Protein AF-A0A7L4CRU5-F1 (afdb_monomer)

Sequence (122 aa):
MGALQPGLPNPAIIPENWHLLIIDLKDCFFTIALHEDDKPRFAFTLLAINRESPDQRFEWTVLPQAPLSPHCRAREAHTIFHQNAKGLQKAYGIALEEAKAIVKACPVCSYHNQGIGLGLGV

Foldseek 3Di:
DDDDDPPDDDPVVDDPPDDDDDDDCQCVQLVAFDDPVCFVVQKDWAQDDVPPDDIDIDTDRTGDDDDDQLLRVLLVCCVVFVAQLVCSCVVSVDDSVSSVVSQCPDPVNVVVPPPDPPPDGD

Nearest PDB structures (foldseek):
  3hpg-assembly2_F  TM=9.432E-01  e=2.947E-02  Visna/maedi virus EV1 KV1772
  7u32-assembly1_J  TM=9.389E-01  e=2.138E-02  Visna/maedi virus EV1 KV1772
  1e0e-assembly1_B  TM=9.231E-01  e=2.431E-02  Human immunodeficiency virus type 2 (ISOLATE ROD)
  3hpg-assembly2_E  TM=8.531E-01  e=2.592E-02  Visna/maedi virus EV1 KV177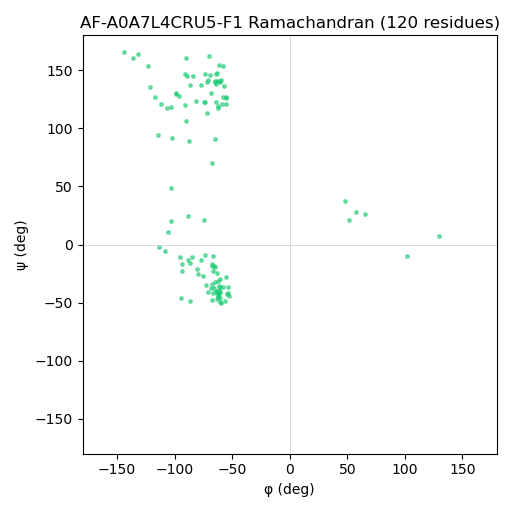2
  1wjd-assembly1_B  TM=8.340E-01  e=2.297E-01  Human immunodeficiency virus 1

Organism: NCBI:txid382315

Structure (mmCIF, N/CA/C/O backbone):
data_AF-A0A7L4CRU5-F1
#
_entry.id   AF-A0A7L4CRU5-F1
#
loop_
_atom_site.group_PDB
_atom_site.id
_atom_site.type_symbol
_atom_site.label_atom_id
_atom_site.label_alt_id
_atom_site.label_comp_id
_atom_site.label_asym_id
_atom_site.label_entity_id
_atom_site.label_seq_id
_atom_site.pdbx_PDB_ins_code
_atom_site.Cartn_x
_atom_site.Cartn_y
_atom_site.Cartn_z
_atom_site.occupancy
_atom_site.B_iso_or_equiv
_atom_site.auth_seq_id
_atom_site.auth_comp_id
_atom_site.auth_asym_id
_atom_site.auth_atom_id
_atom_site.pdbx_PDB_model_num
ATOM 1 N N . MET A 1 1 ? -14.038 8.958 9.085 1.00 44.34 1 MET A N 1
ATOM 2 C CA . MET A 1 1 ? -14.680 7.740 8.541 1.00 44.34 1 MET A CA 1
ATOM 3 C C . MET A 1 1 ? -14.555 7.813 7.031 1.00 44.34 1 MET A C 1
ATOM 5 O O . MET A 1 1 ? -15.140 8.715 6.445 1.00 44.34 1 MET A O 1
ATOM 9 N N . GLY A 1 2 ? -13.707 6.975 6.429 1.00 48.88 2 GLY A N 1
ATOM 10 C CA . GLY A 1 2 ? -13.584 6.913 4.970 1.00 48.88 2 GLY A CA 1
ATOM 11 C C . GLY A 1 2 ? -14.911 6.503 4.334 1.00 48.88 2 GLY A C 1
ATOM 12 O O . GLY A 1 2 ? -15.737 5.871 4.994 1.00 48.88 2 GLY A O 1
ATOM 13 N N . ALA A 1 3 ? -15.130 6.891 3.080 1.00 45.69 3 ALA A N 1
ATOM 14 C CA . ALA A 1 3 ? -16.319 6.477 2.347 1.00 45.69 3 ALA A CA 1
ATOM 15 C C . ALA A 1 3 ? -16.412 4.942 2.340 1.00 45.69 3 ALA A C 1
ATOM 17 O O . ALA A 1 3 ? -15.452 4.264 1.968 1.00 45.69 3 ALA A O 1
ATOM 18 N N . LEU A 1 4 ? -17.559 4.401 2.764 1.00 57.06 4 LEU A N 1
ATOM 19 C CA . LEU A 1 4 ? -17.915 3.010 2.490 1.00 57.06 4 LEU A CA 1
ATOM 20 C C . LEU A 1 4 ? -17.837 2.827 0.975 1.00 57.06 4 LEU A C 1
ATOM 22 O O . LEU A 1 4 ? -18.516 3.547 0.242 1.00 57.06 4 LEU A O 1
ATOM 26 N N . GLN A 1 5 ? -16.989 1.909 0.507 1.00 64.50 5 GLN A N 1
ATOM 27 C CA . GLN A 1 5 ? -16.980 1.558 -0.908 1.00 64.50 5 GLN A CA 1
ATOM 28 C C . GLN A 1 5 ? -18.380 1.048 -1.274 1.00 64.50 5 GLN A C 1
ATOM 30 O O . GLN A 1 5 ? -18.848 0.086 -0.652 1.00 64.50 5 GLN A O 1
ATOM 35 N N . PRO A 1 6 ? -19.070 1.685 -2.239 1.00 65.00 6 PRO A N 1
ATOM 36 C CA . PRO A 1 6 ? -20.372 1.218 -2.684 1.00 65.00 6 PRO A CA 1
ATOM 37 C C . PRO A 1 6 ? -20.270 -0.247 -3.121 1.00 65.00 6 PRO A C 1
ATOM 39 O O . PRO A 1 6 ? -19.416 -0.590 -3.933 1.00 65.00 6 PRO A O 1
ATOM 42 N N . GLY A 1 7 ? -21.118 -1.108 -2.558 1.00 72.12 7 GLY A N 1
ATOM 43 C CA . GLY A 1 7 ? -21.155 -2.537 -2.881 1.00 72.12 7 GLY A CA 1
ATOM 44 C C . GLY A 1 7 ? -20.480 -3.471 -1.871 1.00 72.12 7 GLY A C 1
ATOM 45 O O . GLY A 1 7 ? -20.691 -4.677 -1.970 1.00 72.12 7 GLY A O 1
ATOM 46 N N . LEU A 1 8 ? -19.741 -2.966 -0.874 1.00 80.38 8 LEU A N 1
ATOM 47 C CA . LEU A 1 8 ? -19.273 -3.804 0.238 1.00 80.38 8 LEU A CA 1
ATOM 48 C C . LEU A 1 8 ? -20.327 -3.883 1.359 1.00 80.38 8 LEU A C 1
ATOM 50 O O . LEU A 1 8 ? -20.915 -2.857 1.717 1.00 80.38 8 LEU A O 1
ATOM 54 N N . PRO A 1 9 ? -20.574 -5.075 1.939 1.00 78.94 9 PRO A N 1
ATOM 55 C CA . PRO A 1 9 ? -21.505 -5.216 3.051 1.00 78.94 9 PRO A CA 1
ATOM 56 C C . PRO A 1 9 ? -20.985 -4.462 4.280 1.00 78.94 9 PRO A C 1
ATOM 58 O O . PRO A 1 9 ? -19.794 -4.494 4.587 1.00 78.94 9 PRO A O 1
ATOM 61 N N . ASN A 1 10 ? -21.885 -3.791 5.004 1.00 81.62 10 ASN A N 1
ATOM 62 C CA . ASN A 1 10 ? -21.538 -3.166 6.278 1.00 81.62 10 ASN A CA 1
ATOM 63 C C . ASN A 1 10 ? -21.131 -4.265 7.281 1.00 81.62 10 ASN A C 1
ATOM 65 O O . ASN A 1 10 ? -21.958 -5.136 7.562 1.00 81.62 10 ASN A O 1
ATOM 69 N N . PRO A 1 11 ? -19.918 -4.216 7.868 1.00 79.88 11 PRO A N 1
ATOM 70 C CA . PRO A 1 11 ? -19.473 -5.207 8.847 1.00 79.88 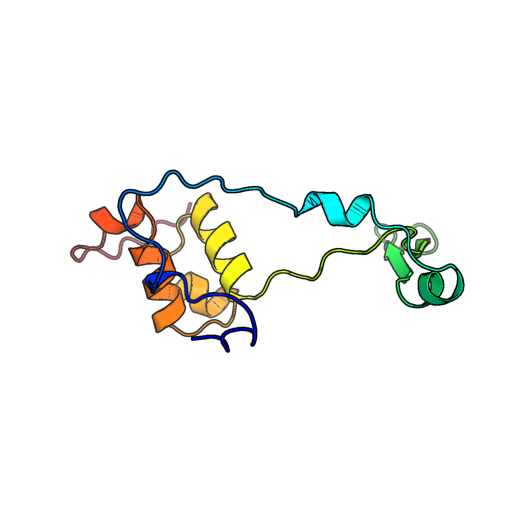11 PRO A CA 1
ATOM 71 C C . PRO A 1 11 ? -20.421 -5.369 10.043 1.00 79.88 11 PRO A C 1
ATOM 73 O O . PRO A 1 11 ? -20.512 -6.458 10.595 1.00 79.88 11 PRO A O 1
ATOM 76 N N . ALA A 1 12 ? -21.176 -4.324 10.409 1.00 84.25 12 ALA A N 1
ATOM 77 C CA . ALA A 1 12 ? -22.157 -4.375 11.498 1.00 84.25 12 ALA A CA 1
ATOM 78 C C . ALA A 1 12 ? -23.368 -5.293 11.221 1.00 84.25 12 ALA A C 1
ATOM 80 O O . ALA A 1 12 ? -24.172 -5.523 12.118 1.00 84.25 12 ALA A O 1
ATOM 81 N N . ILE A 1 13 ? -23.527 -5.790 9.989 1.00 86.44 13 ILE A N 1
ATOM 82 C CA . ILE A 1 13 ? -24.607 -6.711 9.596 1.00 86.44 13 ILE A CA 1
ATOM 83 C C . ILE A 1 13 ? -24.202 -8.181 9.830 1.00 86.44 13 ILE A C 1
ATOM 85 O O . ILE A 1 13 ? -25.054 -9.067 9.807 1.00 86.44 13 ILE A O 1
ATOM 89 N N . ILE A 1 14 ? -22.919 -8.463 10.077 1.00 87.44 14 ILE A N 1
ATOM 90 C CA . ILE A 1 14 ? -22.422 -9.825 10.303 1.00 87.44 14 ILE A CA 1
ATOM 91 C C . ILE A 1 14 ? -22.862 -10.305 11.703 1.00 87.44 14 ILE A C 1
ATOM 93 O O . ILE A 1 14 ? -22.517 -9.650 12.687 1.00 87.44 14 ILE A O 1
ATOM 97 N N . PRO A 1 15 ? -23.599 -11.431 11.830 1.00 89.19 15 PRO A N 1
ATOM 98 C CA . PRO A 1 15 ? -24.021 -11.957 13.130 1.00 89.19 15 PRO A CA 1
ATOM 99 C C . PRO A 1 15 ? -22.833 -12.361 14.014 1.00 89.19 15 PRO A C 1
ATOM 101 O O . PRO A 1 15 ? -21.890 -12.988 13.535 1.00 89.19 15 PRO A O 1
ATOM 104 N N . GLU A 1 16 ? -22.915 -12.088 15.320 1.00 83.44 16 GLU A N 1
ATOM 105 C CA . GLU A 1 16 ? -21.813 -12.324 16.274 1.00 83.44 16 GLU A CA 1
ATOM 106 C C . GLU A 1 16 ? -21.368 -13.796 16.376 1.00 83.44 16 GLU A C 1
ATOM 108 O O . GLU A 1 16 ? -20.196 -14.066 16.615 1.00 83.44 16 GLU A O 1
ATOM 113 N N . ASN A 1 17 ? -22.276 -14.753 16.154 1.00 88.00 17 ASN A N 1
ATOM 114 C CA . ASN A 1 17 ? -22.027 -16.187 16.372 1.00 88.00 17 ASN A CA 1
ATOM 115 C C . ASN A 1 17 ? -21.767 -16.983 15.080 1.00 88.00 17 ASN A C 1
ATOM 117 O O . ASN A 1 17 ? -21.966 -18.198 15.046 1.00 88.00 17 ASN A O 1
ATOM 121 N N . TRP A 1 18 ? -21.379 -16.319 13.991 1.00 89.81 18 TRP A N 1
ATOM 122 C CA . TRP A 1 18 ? -21.043 -16.992 12.735 1.00 89.81 18 TRP A CA 1
ATOM 123 C C . TRP A 1 18 ? -19.566 -17.377 12.656 1.00 89.81 18 TRP A C 1
ATOM 125 O O . TRP A 1 18 ? -18.683 -16.655 13.111 1.00 89.81 18 TRP A O 1
ATOM 135 N N . HIS A 1 19 ? -19.287 -18.517 12.022 1.00 87.81 19 HIS A N 1
ATOM 136 C CA . HIS A 1 19 ? -17.919 -18.919 11.713 1.00 87.81 19 HIS A CA 1
ATOM 137 C C . HIS A 1 19 ? -17.365 -18.031 10.595 1.00 87.81 19 HIS A C 1
ATOM 139 O O . HIS A 1 19 ? -17.834 -18.086 9.458 1.00 87.81 19 HIS A O 1
ATOM 145 N N . LEU A 1 20 ? -16.370 -17.209 10.927 1.00 89.38 20 LEU A N 1
ATOM 146 C CA . LEU A 1 20 ? -15.731 -16.293 9.987 1.00 89.38 20 LEU A CA 1
ATOM 147 C C . LEU A 1 20 ? -14.426 -16.889 9.460 1.00 89.38 20 LEU A C 1
ATOM 149 O O . LEU A 1 20 ? -13.560 -17.292 10.235 1.00 89.38 20 LEU A O 1
ATOM 153 N N . LEU A 1 21 ? -14.276 -16.890 8.136 1.00 90.94 21 LEU A N 1
ATOM 154 C CA . LEU A 1 21 ? -13.011 -17.155 7.461 1.00 90.94 21 LEU A CA 1
ATOM 155 C C . LEU A 1 21 ? -12.472 -15.834 6.911 1.00 90.94 21 LEU A C 1
ATOM 157 O O . LEU A 1 21 ? -13.101 -15.208 6.060 1.00 90.94 21 LEU A O 1
ATOM 161 N N . ILE A 1 22 ? -11.308 -15.418 7.404 1.00 87.88 22 ILE A N 1
ATOM 162 C CA . ILE A 1 22 ? -10.604 -14.228 6.923 1.00 87.88 22 ILE A CA 1
ATOM 163 C C . ILE A 1 22 ? -9.463 -14.707 6.031 1.00 87.88 22 ILE A C 1
ATOM 165 O O . ILE A 1 22 ? -8.578 -15.424 6.493 1.00 87.88 22 ILE A O 1
ATOM 169 N N . ILE A 1 23 ? -9.499 -14.320 4.757 1.00 89.50 23 ILE A N 1
ATOM 170 C CA . ILE A 1 23 ? -8.469 -14.654 3.770 1.00 89.50 23 ILE A CA 1
ATOM 171 C C . ILE A 1 23 ? -7.746 -13.365 3.398 1.00 89.50 23 ILE A C 1
ATOM 173 O O . ILE A 1 23 ? -8.376 -12.420 2.923 1.00 89.50 23 ILE A O 1
ATOM 177 N N . ASP A 1 24 ? -6.434 -13.331 3.615 1.00 85.00 24 ASP A N 1
ATOM 178 C CA . ASP A 1 24 ? -5.597 -12.249 3.108 1.00 85.00 24 ASP A CA 1
ATOM 179 C C . ASP A 1 24 ? -5.265 -12.507 1.632 1.00 85.00 24 ASP A C 1
ATOM 181 O O . ASP A 1 24 ? -4.744 -13.563 1.275 1.00 85.00 24 ASP A O 1
ATOM 185 N N . LEU A 1 25 ? -5.594 -11.541 0.774 1.00 84.62 25 LEU A N 1
ATOM 186 C CA . LEU A 1 25 ? -5.342 -11.587 -0.668 1.00 84.62 25 LEU A CA 1
ATOM 187 C C . LEU A 1 25 ? -4.186 -10.667 -1.089 1.00 84.62 25 LEU A C 1
ATOM 189 O O . LEU A 1 25 ? -4.000 -10.431 -2.282 1.00 84.62 25 LEU A O 1
ATOM 193 N N . LYS A 1 26 ? -3.420 -10.115 -0.138 1.00 79.31 26 LYS A N 1
ATOM 194 C CA . LYS A 1 26 ? -2.357 -9.136 -0.406 1.00 79.31 26 LYS A CA 1
ATOM 195 C C . LYS A 1 26 ? -1.359 -9.615 -1.464 1.00 79.31 26 LYS A C 1
ATOM 197 O O . LYS A 1 26 ? -1.054 -8.873 -2.395 1.00 79.31 26 LYS A O 1
ATOM 202 N N . ASP A 1 27 ? -0.917 -10.864 -1.383 1.00 84.38 27 ASP A N 1
ATOM 203 C CA . ASP A 1 27 ? 0.074 -11.405 -2.321 1.00 84.38 27 ASP A CA 1
ATOM 204 C C . ASP A 1 27 ? -0.546 -11.935 -3.623 1.00 84.38 27 ASP A C 1
ATOM 206 O O . ASP A 1 27 ? 0.163 -12.160 -4.604 1.00 84.38 27 ASP A O 1
ATOM 210 N N . CYS A 1 28 ? -1.877 -12.056 -3.693 1.00 88.25 28 CYS A N 1
ATOM 211 C CA . CYS A 1 28 ? -2.572 -12.462 -4.916 1.00 88.25 28 CYS A CA 1
ATOM 212 C C . CYS A 1 28 ? -2.430 -11.427 -6.043 1.00 88.25 28 CYS A C 1
ATOM 214 O O . CYS A 1 28 ? -2.606 -11.764 -7.206 1.00 88.25 28 CYS A O 1
ATOM 216 N N . PHE A 1 29 ? -2.063 -10.180 -5.741 1.00 86.25 29 PHE A N 1
ATOM 217 C CA . PHE A 1 29 ? -1.794 -9.173 -6.772 1.00 86.25 29 PHE A CA 1
ATOM 218 C C . PHE A 1 29 ? -0.612 -9.570 -7.670 1.00 86.25 29 PHE A C 1
ATOM 220 O O . PHE A 1 29 ? -0.636 -9.306 -8.871 1.00 86.25 29 PHE A O 1
ATOM 227 N N . PHE A 1 30 ? 0.369 -10.299 -7.127 1.00 88.12 30 PHE A N 1
ATOM 228 C CA . PHE A 1 30 ? 1.527 -10.769 -7.888 1.00 88.12 30 PHE A CA 1
ATOM 229 C C . PHE A 1 30 ? 1.207 -11.921 -8.849 1.00 88.12 30 PHE A C 1
ATOM 231 O O . PHE A 1 30 ? 2.059 -12.284 -9.655 1.00 88.12 30 PHE A O 1
ATOM 238 N N . THR A 1 31 ? 0.003 -12.500 -8.791 1.00 91.12 31 THR A N 1
ATOM 239 C CA . THR A 1 31 ? -0.428 -13.545 -9.734 1.00 91.12 31 THR A CA 1
ATOM 240 C C . THR A 1 31 ? -1.237 -12.989 -10.905 1.00 91.12 31 THR A C 1
ATOM 242 O O . THR A 1 31 ? -1.472 -13.700 -11.881 1.00 91.12 31 THR A O 1
ATOM 245 N N . ILE A 1 32 ? -1.640 -11.716 -10.846 1.00 91.31 32 ILE A N 1
ATOM 246 C CA . ILE A 1 32 ? -2.406 -11.054 -11.902 1.00 91.31 32 ILE A CA 1
ATOM 247 C C . ILE A 1 32 ? -1.420 -10.422 -12.886 1.00 91.31 32 ILE A C 1
ATOM 249 O O . ILE A 1 32 ? -0.792 -9.405 -12.585 1.00 91.31 32 ILE A O 1
ATOM 253 N N . ALA A 1 33 ? -1.283 -11.028 -14.066 1.00 95.38 33 ALA A N 1
ATOM 254 C CA . ALA A 1 33 ? -0.434 -10.505 -15.132 1.00 95.38 33 ALA A CA 1
ATOM 255 C C . ALA A 1 33 ? -0.950 -9.151 -15.641 1.00 95.38 33 ALA A C 1
ATOM 257 O O . ALA A 1 33 ? -2.153 -8.962 -15.838 1.00 95.38 33 ALA A O 1
ATOM 258 N N . LEU A 1 34 ? -0.026 -8.219 -15.874 1.00 94.81 34 LEU A N 1
ATOM 259 C CA . LEU A 1 34 ? -0.339 -6.922 -16.460 1.00 94.81 34 LEU A CA 1
ATOM 260 C C . LEU A 1 34 ? -0.384 -7.029 -17.991 1.00 94.81 34 LEU A C 1
ATOM 262 O O . LEU A 1 34 ? 0.409 -7.761 -18.587 1.00 94.81 34 LEU A O 1
ATOM 266 N N . HIS A 1 35 ? -1.274 -6.274 -18.634 1.00 95.19 35 HIS A N 1
ATOM 267 C CA . HIS A 1 35 ? -1.307 -6.194 -20.094 1.00 95.19 35 HIS A CA 1
ATOM 268 C C . HIS A 1 35 ? -0.021 -5.539 -20.625 1.00 95.19 35 HIS A C 1
ATOM 270 O O . HIS A 1 35 ? 0.462 -4.574 -20.032 1.00 95.19 35 HIS A O 1
ATOM 276 N N . GLU A 1 36 ? 0.528 -6.038 -21.740 1.00 94.69 36 GLU A N 1
ATOM 277 C CA . GLU A 1 36 ? 1.807 -5.561 -22.301 1.00 94.69 36 GLU A CA 1
ATOM 278 C C . GLU A 1 36 ? 1.813 -4.041 -22.531 1.00 94.69 36 GLU A C 1
ATOM 280 O O . GLU A 1 36 ? 2.762 -3.364 -22.142 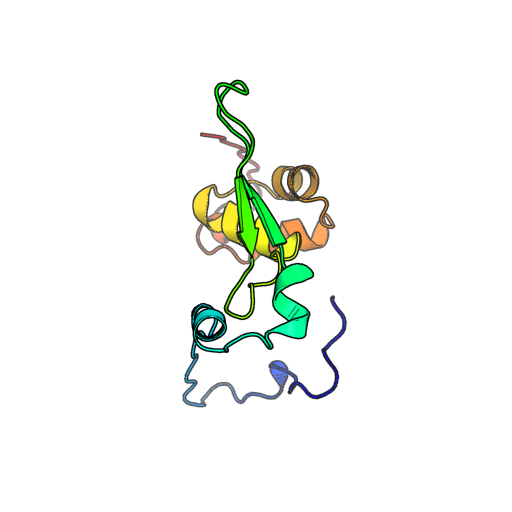1.00 94.69 36 GLU A O 1
ATOM 285 N N . ASP A 1 37 ? 0.716 -3.491 -23.059 1.00 96.38 37 ASP A N 1
ATOM 286 C CA . ASP A 1 37 ? 0.584 -2.050 -23.332 1.00 96.38 37 ASP A CA 1
ATOM 287 C C . ASP A 1 37 ? 0.550 -1.170 -22.067 1.00 96.38 37 ASP A C 1
ATOM 289 O O . ASP A 1 37 ? 0.793 0.039 -22.138 1.00 96.38 37 ASP A O 1
ATOM 293 N N . ASP A 1 38 ? 0.258 -1.751 -20.900 1.00 94.12 38 ASP A N 1
ATOM 294 C CA . ASP A 1 38 ? 0.194 -1.024 -19.631 1.00 94.12 38 ASP A CA 1
ATOM 295 C C . ASP A 1 38 ? 1.521 -1.059 -18.860 1.00 94.12 38 ASP A C 1
ATOM 297 O O . ASP A 1 38 ? 1.774 -0.152 -18.063 1.00 94.12 38 ASP A O 1
ATOM 301 N N . LYS A 1 39 ? 2.407 -2.037 -19.107 1.00 93.56 39 LYS A N 1
ATOM 302 C CA . LYS A 1 39 ? 3.678 -2.193 -18.366 1.00 93.56 39 LYS A CA 1
ATOM 303 C C . LYS A 1 39 ? 4.543 -0.926 -18.351 1.00 93.56 39 LYS A C 1
ATOM 305 O O . LYS A 1 39 ? 5.009 -0.559 -17.267 1.00 93.56 39 LYS A O 1
ATOM 310 N N . PRO A 1 40 ? 4.682 -0.168 -19.462 1.00 94.31 40 PRO A N 1
ATOM 311 C CA . PRO A 1 40 ? 5.477 1.059 -19.458 1.00 94.31 40 PRO A CA 1
ATOM 312 C C . PRO A 1 40 ? 4.934 2.147 -18.520 1.00 94.31 40 PRO A C 1
ATOM 314 O O . PRO A 1 40 ? 5.697 3.008 -18.075 1.00 94.31 40 PRO A O 1
ATOM 317 N N . ARG A 1 41 ? 3.625 2.125 -18.215 1.00 92.56 41 ARG A N 1
ATOM 318 C CA . ARG A 1 41 ? 2.970 3.077 -17.297 1.00 92.56 41 ARG A CA 1
ATOM 319 C C . ARG A 1 41 ? 3.283 2.770 -15.837 1.00 92.56 41 ARG A C 1
ATOM 321 O O . ARG A 1 41 ? 3.296 3.682 -15.016 1.00 92.56 41 ARG A O 1
ATOM 328 N N . PHE A 1 42 ? 3.572 1.509 -15.529 1.00 92.56 42 PHE A N 1
ATOM 329 C CA . PHE A 1 42 ? 3.969 1.042 -14.205 1.00 92.56 42 PHE A CA 1
ATOM 330 C C . PHE A 1 42 ? 5.482 0.798 -14.152 1.00 92.56 42 PHE A C 1
ATOM 332 O O . PHE A 1 42 ? 5.951 -0.242 -13.694 1.00 92.56 42 PHE A O 1
ATOM 339 N N . ALA A 1 43 ? 6.265 1.763 -14.629 1.00 93.81 43 ALA A N 1
ATOM 340 C CA . ALA A 1 43 ? 7.714 1.733 -14.498 1.00 93.81 43 ALA A CA 1
ATOM 341 C C . ALA A 1 43 ? 8.179 2.447 -13.220 1.00 93.81 43 ALA A C 1
ATOM 343 O O . ALA A 1 43 ? 7.594 3.452 -12.812 1.00 93.81 43 ALA A O 1
ATOM 344 N N . PHE A 1 44 ? 9.264 1.967 -12.617 1.00 93.75 44 PHE A N 1
ATOM 345 C CA . PHE A 1 44 ? 9.938 2.621 -11.494 1.00 93.75 44 PHE A CA 1
ATOM 346 C C . PHE A 1 44 ? 11.456 2.601 -11.678 1.00 93.75 44 PHE A C 1
ATOM 348 O O . PHE A 1 44 ? 11.998 1.804 -12.444 1.00 93.75 44 PHE A O 1
ATOM 355 N N . THR A 1 45 ? 12.144 3.492 -10.967 1.00 96.12 45 THR A N 1
ATOM 356 C CA . THR A 1 45 ? 13.597 3.651 -11.061 1.00 96.12 45 THR A CA 1
ATOM 357 C C . THR A 1 45 ? 14.245 3.319 -9.724 1.00 96.12 45 THR A C 1
ATOM 359 O O . THR A 1 45 ? 13.872 3.886 -8.697 1.00 96.12 45 THR A O 1
ATOM 362 N N . LEU A 1 46 ? 15.226 2.419 -9.739 1.00 96.31 46 LEU A N 1
ATOM 363 C CA . LEU A 1 46 ? 16.124 2.178 -8.616 1.00 96.31 46 LEU A CA 1
ATOM 364 C C . LEU A 1 46 ? 17.354 3.072 -8.762 1.00 96.31 46 LEU A C 1
ATOM 366 O O . LEU A 1 46 ? 18.079 2.990 -9.755 1.00 96.31 46 LEU A O 1
ATOM 370 N N . LEU A 1 47 ? 17.560 3.932 -7.766 1.00 96.06 47 LEU A N 1
ATOM 371 C CA . LEU A 1 47 ? 18.673 4.873 -7.741 1.00 96.06 47 LEU A CA 1
ATOM 372 C C . LEU A 1 47 ? 19.971 4.162 -7.356 1.00 96.06 47 LEU A C 1
ATOM 374 O O . 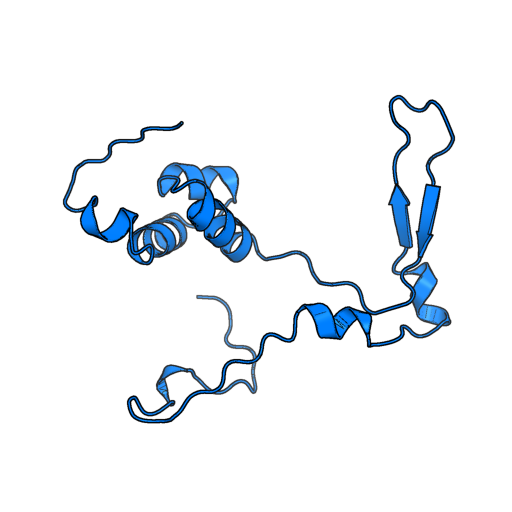LEU A 1 47 ? 19.990 3.371 -6.408 1.00 96.06 47 LEU A O 1
ATOM 378 N N . ALA A 1 48 ? 21.062 4.479 -8.049 1.00 96.00 48 ALA A N 1
ATOM 379 C CA . ALA A 1 48 ? 22.377 3.973 -7.680 1.00 96.00 48 ALA A CA 1
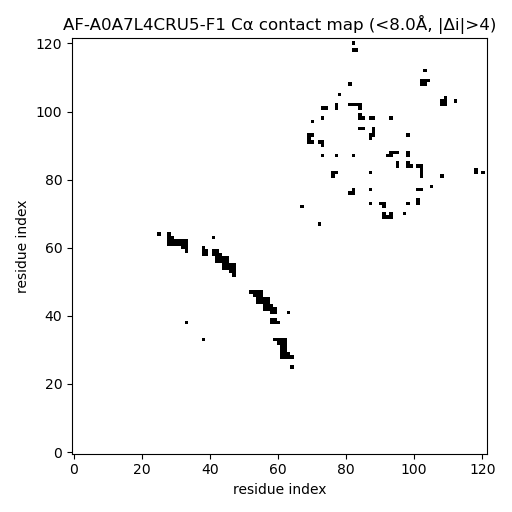ATOM 380 C C . ALA A 1 48 ? 22.891 4.650 -6.400 1.00 96.00 48 ALA A C 1
ATOM 382 O O . ALA A 1 48 ? 22.780 5.870 -6.224 1.00 96.00 48 ALA A O 1
ATOM 383 N N . ILE A 1 49 ? 23.522 3.865 -5.521 1.00 96.00 49 ILE A N 1
ATOM 384 C CA . ILE A 1 49 ? 24.219 4.398 -4.345 1.00 96.00 49 ILE A CA 1
ATOM 385 C C . ILE A 1 49 ? 25.279 5.390 -4.835 1.00 96.00 49 ILE A C 1
ATOM 387 O O . ILE A 1 49 ? 26.061 5.082 -5.730 1.00 96.00 49 ILE A O 1
ATOM 391 N N . ASN A 1 50 ? 25.249 6.612 -4.296 1.00 95.19 50 ASN A N 1
ATOM 392 C CA . ASN A 1 50 ? 26.178 7.697 -4.629 1.00 95.19 50 ASN A CA 1
ATOM 393 C C . ASN A 1 50 ? 26.337 8.005 -6.133 1.00 95.19 50 ASN A C 1
ATOM 395 O O . ASN A 1 50 ? 27.328 8.621 -6.518 1.00 95.19 50 ASN A O 1
ATOM 399 N N . ARG A 1 51 ? 25.372 7.624 -6.987 1.00 90.50 51 ARG A N 1
ATOM 400 C CA . ARG A 1 51 ? 25.464 7.759 -8.457 1.00 90.50 51 ARG A CA 1
ATOM 401 C C . ARG A 1 51 ? 26.672 7.035 -9.074 1.00 90.50 51 ARG A C 1
ATOM 403 O O . ARG A 1 51 ? 27.166 7.444 -10.120 1.00 90.50 51 ARG A O 1
ATOM 410 N N . GLU A 1 52 ? 27.148 5.964 -8.441 1.00 96.25 52 GLU A N 1
ATOM 411 C CA . GLU A 1 52 ? 28.298 5.178 -8.921 1.00 96.25 52 GLU A CA 1
ATOM 412 C C . GLU A 1 52 ? 28.028 4.473 -10.262 1.00 96.25 52 GLU A C 1
ATOM 414 O O . GLU A 1 52 ? 28.953 4.107 -10.983 1.00 96.25 52 GLU A O 1
ATOM 419 N N . SER A 1 53 ? 26.756 4.307 -10.621 1.00 95.44 53 SER A N 1
ATOM 420 C CA . SER A 1 53 ? 26.309 3.790 -11.913 1.00 95.44 53 SER A CA 1
ATOM 421 C C . SER A 1 53 ? 25.027 4.507 -12.357 1.00 95.44 53 SER A C 1
ATOM 423 O O . SER A 1 53 ? 24.415 5.211 -11.549 1.00 95.44 53 SER A O 1
ATOM 425 N N . PRO A 1 54 ? 24.618 4.381 -13.633 1.00 96.12 54 PRO A N 1
ATOM 426 C CA . PRO A 1 54 ? 23.323 4.879 -14.077 1.00 96.12 54 PRO A CA 1
ATOM 427 C C . PRO A 1 54 ? 22.175 4.224 -13.305 1.00 96.12 54 PRO A C 1
ATOM 429 O O . PRO A 1 54 ? 22.203 3.020 -13.042 1.00 96.12 54 PRO A O 1
ATOM 432 N N . ASP A 1 55 ? 21.149 5.012 -12.991 1.00 97.00 55 ASP A N 1
ATOM 433 C CA . ASP A 1 55 ? 19.941 4.510 -12.342 1.00 97.00 55 ASP A CA 1
ATOM 434 C C . ASP A 1 55 ? 19.247 3.457 -13.220 1.00 97.00 55 ASP A C 1
ATOM 436 O O . ASP A 1 55 ? 19.154 3.594 -14.444 1.00 97.00 55 ASP A O 1
ATOM 440 N N . GLN A 1 56 ? 18.736 2.399 -12.594 1.00 96.12 56 GLN A N 1
ATOM 441 C CA . GLN A 1 56 ? 18.118 1.282 -13.305 1.00 96.12 56 GLN A CA 1
ATOM 442 C C . GLN A 1 56 ? 16.601 1.458 -13.361 1.00 96.12 56 GLN A C 1
ATOM 444 O O . GLN A 1 56 ? 15.954 1.652 -12.332 1.00 96.12 56 GLN A O 1
ATOM 449 N N . ARG A 1 57 ? 16.020 1.365 -14.561 1.00 96.31 57 ARG A N 1
ATOM 450 C CA . ARG A 1 57 ? 14.568 1.428 -14.777 1.00 96.31 57 ARG A CA 1
ATOM 451 C C . ARG A 1 57 ? 13.998 0.020 -14.925 1.00 96.31 57 ARG A C 1
ATOM 453 O O . ARG A 1 57 ? 14.487 -0.758 -15.738 1.00 96.31 57 ARG A O 1
ATOM 460 N N . PHE A 1 58 ? 12.937 -0.266 -14.180 1.00 95.94 58 PHE A N 1
ATOM 461 C CA . PHE A 1 58 ? 12.208 -1.532 -14.199 1.00 95.94 58 PHE A CA 1
ATOM 462 C C . PHE A 1 58 ? 10.737 -1.296 -14.524 1.00 95.94 58 PHE A C 1
ATOM 464 O O . PHE A 1 58 ? 10.198 -0.225 -14.247 1.00 95.94 58 PHE A O 1
ATOM 471 N N . GLU A 1 59 ? 10.087 -2.308 -15.090 1.00 95.69 59 GLU A N 1
ATOM 472 C CA . GLU A 1 59 ? 8.663 -2.297 -15.424 1.00 95.69 59 GLU A CA 1
ATOM 473 C C . GLU A 1 59 ? 7.968 -3.444 -14.694 1.00 95.69 59 GLU A C 1
ATOM 475 O O . GLU A 1 59 ? 8.482 -4.565 -14.641 1.00 95.69 59 GLU A O 1
ATOM 480 N N . TRP A 1 60 ? 6.806 -3.164 -14.107 1.00 94.69 60 TRP A N 1
ATOM 481 C CA . TRP A 1 60 ? 5.999 -4.201 -13.477 1.00 94.69 60 TRP A CA 1
ATOM 482 C C . TRP A 1 60 ? 5.422 -5.148 -14.534 1.00 94.69 60 TRP A C 1
ATOM 484 O O . TRP A 1 60 ? 4.810 -4.720 -15.509 1.00 94.69 60 TRP A O 1
ATOM 494 N N . THR A 1 61 ? 5.586 -6.454 -14.322 1.00 94.81 61 THR A N 1
ATOM 495 C CA . THR A 1 61 ? 4.985 -7.504 -15.166 1.00 94.81 61 THR A CA 1
ATOM 496 C C . THR A 1 61 ? 3.637 -7.990 -14.637 1.00 94.81 61 THR A C 1
ATOM 498 O O . THR A 1 61 ? 2.867 -8.616 -15.363 1.00 94.81 61 THR A O 1
ATOM 501 N N . VAL A 1 62 ? 3.355 -7.689 -13.373 1.00 94.44 62 VAL A N 1
ATOM 502 C CA . VAL A 1 62 ? 2.166 -8.083 -12.615 1.00 94.44 62 VAL A CA 1
ATOM 503 C C . VAL A 1 62 ? 1.596 -6.859 -11.912 1.00 94.44 62 VAL A C 1
ATOM 505 O O . VAL A 1 62 ? 2.279 -5.840 -11.796 1.00 94.44 62 VAL A O 1
ATOM 508 N N . LEU A 1 63 ? 0.351 -6.937 -11.452 1.00 91.25 63 LEU A N 1
ATOM 509 C CA . LEU A 1 63 ? -0.341 -5.802 -10.849 1.00 91.25 63 LEU A CA 1
ATOM 510 C C . LEU A 1 63 ? 0.378 -5.316 -9.569 1.00 91.25 63 LEU A C 1
ATOM 512 O O . LEU A 1 63 ? 0.466 -6.069 -8.595 1.00 91.25 63 LEU A O 1
ATOM 516 N N . PRO A 1 64 ? 0.882 -4.068 -9.524 1.00 88.25 64 PRO A N 1
ATOM 517 C CA . PRO A 1 64 ? 1.543 -3.554 -8.332 1.00 88.25 64 PRO A CA 1
ATOM 518 C C . PRO A 1 64 ? 0.537 -3.243 -7.216 1.00 88.25 64 PRO A C 1
ATOM 520 O O . PRO A 1 64 ? -0.584 -2.795 -7.464 1.00 88.25 64 PRO A O 1
ATOM 523 N N . GLN A 1 65 ? 0.958 -3.434 -5.964 1.00 84.31 65 GLN A N 1
ATOM 524 C CA . GLN A 1 65 ? 0.152 -3.063 -4.799 1.00 84.31 65 GLN A CA 1
ATOM 525 C C . GLN A 1 65 ? 0.082 -1.539 -4.644 1.00 84.31 65 GLN A C 1
ATOM 527 O O . GLN A 1 65 ? 1.069 -0.823 -4.828 1.00 84.31 65 GLN A O 1
ATOM 532 N N . ALA A 1 66 ? -1.090 -1.040 -4.249 1.00 79.62 66 ALA A N 1
ATOM 533 C CA . ALA A 1 66 ? -1.256 0.369 -3.926 1.00 79.62 66 ALA A CA 1
ATOM 534 C C . ALA A 1 66 ? -0.507 0.727 -2.626 1.00 79.62 66 ALA A C 1
ATOM 536 O O . ALA A 1 66 ? -0.474 -0.076 -1.687 1.00 79.62 66 ALA A O 1
ATOM 537 N N . PRO A 1 67 ? 0.042 1.950 -2.516 1.00 80.50 67 PRO A N 1
ATOM 538 C CA . PRO A 1 67 ? 0.572 2.441 -1.255 1.00 80.50 67 PRO A CA 1
ATOM 539 C C . PRO A 1 67 ? -0.505 2.423 -0.167 1.00 80.50 67 PRO A C 1
ATOM 541 O O . PRO A 1 67 ? -1.640 2.855 -0.382 1.00 80.50 67 PRO A O 1
ATOM 544 N N . LEU A 1 68 ? -0.137 1.964 1.028 1.00 84.50 68 LEU A N 1
ATOM 545 C CA . LEU A 1 68 ? -1.030 1.980 2.181 1.00 84.50 68 LEU A CA 1
ATOM 546 C C . LEU A 1 68 ? -1.438 3.414 2.539 1.00 84.50 68 LEU A C 1
ATOM 548 O O . LEU A 1 68 ? -0.617 4.338 2.534 1.00 84.50 68 LEU A O 1
ATOM 552 N N . SER A 1 69 ? -2.705 3.588 2.924 1.00 88.19 69 SER A N 1
ATOM 553 C CA . SER A 1 69 ? -3.200 4.881 3.403 1.00 88.19 69 SER A CA 1
ATOM 554 C C . SER A 1 69 ? -2.392 5.369 4.618 1.00 88.19 69 SER A C 1
ATOM 556 O O . SER A 1 69 ? -1.862 4.548 5.377 1.00 88.19 69 SER A O 1
ATOM 558 N N . PRO A 1 70 ? -2.307 6.689 4.869 1.00 91.19 70 PRO A N 1
ATOM 559 C CA . PRO A 1 70 ? -1.630 7.209 6.056 1.00 91.19 70 PRO A CA 1
ATOM 560 C C . PRO A 1 70 ? -2.138 6.592 7.366 1.00 91.19 70 PRO A C 1
ATOM 562 O O . PRO A 1 70 ? -1.335 6.280 8.240 1.00 91.19 70 PRO A O 1
ATOM 565 N N . HIS A 1 71 ? -3.442 6.321 7.460 1.00 91.81 71 HIS A N 1
ATOM 566 C CA . HIS A 1 71 ? -4.047 5.624 8.594 1.00 91.81 71 HIS A CA 1
ATOM 567 C C . HIS A 1 71 ? -3.535 4.183 8.745 1.00 91.81 71 HIS A C 1
ATOM 569 O O . HIS A 1 71 ? -3.146 3.777 9.839 1.00 91.81 71 HIS A O 1
ATOM 575 N N . CYS A 1 72 ? -3.487 3.415 7.651 1.00 90.50 72 CYS A N 1
ATOM 576 C CA . CYS A 1 72 ? -2.969 2.044 7.665 1.00 90.50 72 CYS A CA 1
ATOM 577 C C . CYS A 1 72 ? -1.490 2.005 8.067 1.00 90.50 72 CYS A C 1
ATOM 579 O O . CYS A 1 72 ? -1.125 1.231 8.948 1.00 90.50 72 CYS A O 1
ATOM 581 N N . ARG A 1 73 ? -0.667 2.898 7.499 1.00 92.12 73 ARG A N 1
ATOM 582 C CA . ARG A 1 73 ? 0.757 3.018 7.855 1.00 92.12 73 ARG A CA 1
ATOM 583 C C . ARG A 1 73 ? 0.950 3.388 9.325 1.00 92.12 73 ARG A C 1
ATOM 585 O O . ARG A 1 73 ? 1.789 2.793 9.992 1.00 92.12 73 ARG A O 1
ATOM 592 N N . ALA A 1 74 ? 0.151 4.325 9.842 1.00 93.19 74 ALA A N 1
ATOM 593 C CA . ALA A 1 74 ? 0.185 4.701 11.253 1.00 93.19 74 ALA A CA 1
ATOM 594 C C . ALA A 1 74 ? -0.173 3.523 12.170 1.00 93.19 74 ALA A C 1
ATOM 596 O O . ALA A 1 74 ? 0.449 3.342 13.216 1.00 93.19 74 ALA A O 1
ATOM 597 N N . ARG A 1 75 ? -1.154 2.703 11.774 1.00 93.06 75 ARG A N 1
ATOM 598 C CA . ARG A 1 75 ? -1.571 1.522 12.534 1.00 93.06 75 ARG A CA 1
ATOM 599 C C . ARG A 1 75 ? -0.484 0.450 12.561 1.00 93.06 75 ARG A C 1
ATOM 601 O O . ARG A 1 75 ? -0.159 -0.027 13.642 1.00 93.06 75 ARG A O 1
ATOM 608 N N . GLU A 1 76 ? 0.102 0.115 11.413 1.00 91.75 76 GLU A N 1
ATOM 609 C CA . GLU A 1 76 ? 1.218 -0.842 11.331 1.00 91.75 76 GLU A CA 1
ATOM 610 C C . GLU A 1 76 ? 2.428 -0.357 12.137 1.00 91.75 76 GLU A C 1
ATOM 612 O O . GLU A 1 76 ? 2.959 -1.091 12.968 1.00 91.75 76 GLU A O 1
ATOM 617 N N . ALA A 1 77 ? 2.804 0.915 12.000 1.00 91.94 77 ALA A N 1
ATOM 618 C CA . ALA A 1 77 ? 3.887 1.486 12.791 1.00 91.94 77 ALA A CA 1
ATOM 619 C C . ALA A 1 77 ? 3.603 1.434 14.299 1.00 91.94 77 ALA A C 1
ATOM 621 O O . ALA A 1 77 ? 4.486 1.092 15.083 1.00 91.94 77 ALA A O 1
ATOM 622 N N . HIS A 1 78 ? 2.370 1.718 14.728 1.00 93.06 78 HIS A N 1
ATOM 623 C CA . HIS A 1 78 ? 1.992 1.602 16.134 1.00 93.06 78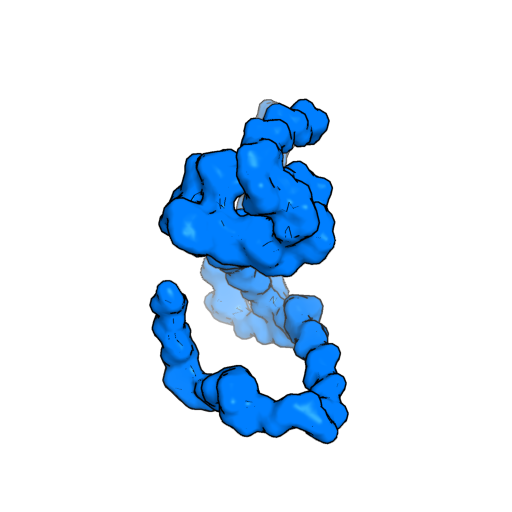 HIS A CA 1
ATOM 624 C C . HIS A 1 78 ? 2.042 0.154 16.643 1.00 93.06 78 HIS A C 1
ATOM 626 O O . HIS A 1 78 ? 2.387 -0.051 17.802 1.00 93.06 78 HIS A O 1
ATOM 632 N N . THR A 1 79 ? 1.754 -0.850 15.806 1.00 89.38 79 THR A N 1
ATOM 633 C CA . THR A 1 79 ? 1.879 -2.261 16.224 1.00 89.38 79 THR A CA 1
ATOM 634 C C . THR A 1 79 ? 3.315 -2.694 16.504 1.00 89.38 79 THR A C 1
ATOM 636 O O . THR A 1 79 ? 3.516 -3.629 17.269 1.00 89.38 79 THR A O 1
ATOM 639 N N . ILE A 1 80 ? 4.300 -2.002 15.927 1.00 89.81 80 ILE A N 1
ATOM 640 C CA . ILE A 1 80 ? 5.725 -2.295 16.122 1.00 89.81 80 ILE A CA 1
ATOM 641 C C . ILE A 1 80 ? 6.305 -1.424 17.242 1.00 89.81 80 ILE A C 1
ATOM 643 O O . ILE A 1 80 ? 7.019 -1.910 18.111 1.00 89.81 80 ILE A O 1
ATOM 647 N N . PHE A 1 81 ? 5.999 -0.125 17.219 1.00 91.81 81 PHE A N 1
ATOM 648 C CA . PHE A 1 81 ? 6.681 0.882 18.038 1.00 91.81 81 PHE A CA 1
ATOM 649 C C . PHE A 1 81 ? 5.829 1.442 19.184 1.00 91.81 81 PHE A C 1
ATOM 651 O O . PHE A 1 81 ? 6.314 2.275 19.941 1.00 91.81 81 PHE A O 1
ATOM 658 N N . HIS A 1 82 ? 4.547 1.075 19.284 1.00 89.94 82 HIS A N 1
ATOM 659 C CA . HIS A 1 82 ? 3.626 1.537 20.333 1.00 89.94 82 HIS A CA 1
ATOM 660 C C . HIS A 1 82 ? 3.627 3.064 20.570 1.00 89.94 82 HIS A C 1
ATOM 662 O O . HIS A 1 82 ? 3.486 3.556 21.688 1.00 89.94 82 HIS A O 1
ATOM 668 N N . GLN A 1 83 ? 3.759 3.846 19.493 1.00 87.62 83 GLN A N 1
ATOM 669 C CA . GLN A 1 83 ? 3.857 5.310 19.552 1.00 87.62 83 GLN A CA 1
ATOM 670 C C . GLN A 1 83 ? 2.590 5.965 20.125 1.00 87.62 83 GLN A C 1
ATOM 672 O O . GLN A 1 83 ? 1.472 5.521 19.867 1.00 87.62 83 GLN A O 1
ATOM 677 N N . ASN A 1 84 ? 2.737 7.087 20.835 1.00 90.94 84 ASN A N 1
ATOM 678 C CA . ASN A 1 84 ? 1.586 7.843 21.335 1.00 90.94 84 ASN A CA 1
ATOM 679 C C . ASN A 1 84 ? 0.793 8.541 20.204 1.00 90.94 84 ASN A C 1
ATOM 681 O O . ASN A 1 84 ? 1.293 8.769 19.101 1.00 90.94 84 ASN A O 1
ATOM 685 N N . ALA A 1 85 ? -0.449 8.942 20.498 1.00 91.38 85 ALA A N 1
ATOM 686 C CA . ALA A 1 85 ? -1.362 9.504 19.497 1.00 91.38 85 ALA A CA 1
ATOM 687 C C . ALA A 1 85 ? -0.841 10.799 18.838 1.00 91.38 85 ALA A C 1
ATOM 689 O O . ALA A 1 85 ? -1.033 11.002 17.641 1.00 91.38 85 ALA A O 1
ATOM 690 N N . LYS A 1 86 ? -0.147 11.669 19.587 1.00 92.94 86 LYS A N 1
ATOM 691 C CA . LYS A 1 86 ? 0.446 12.898 19.023 1.00 92.94 86 LYS A CA 1
ATOM 692 C C . LYS A 1 86 ? 1.599 12.584 18.064 1.00 92.94 86 LYS A C 1
ATOM 694 O O . LYS A 1 86 ? 1.728 13.248 17.037 1.00 92.94 86 LYS A O 1
ATOM 699 N N . GLY A 1 87 ? 2.404 11.571 18.383 1.00 92.19 87 GLY A N 1
ATOM 700 C CA . GLY A 1 87 ? 3.468 11.060 17.521 1.00 92.19 87 GLY A CA 1
ATOM 701 C C . GLY A 1 87 ? 2.910 10.549 16.198 1.00 92.19 87 GLY A C 1
ATOM 702 O O . GLY A 1 87 ? 3.340 11.007 15.142 1.00 92.19 87 GLY A O 1
ATOM 703 N N . LEU A 1 88 ? 1.871 9.709 16.254 1.00 92.88 88 LEU A N 1
ATOM 704 C CA . LEU A 1 88 ? 1.210 9.178 15.059 1.00 92.88 88 LEU A CA 1
ATOM 705 C C . LEU A 1 88 ? 0.570 10.275 14.198 1.00 92.88 88 LEU A C 1
ATOM 707 O O . LEU A 1 88 ? 0.749 10.280 12.981 1.00 92.88 88 LEU A O 1
ATOM 711 N N . GLN A 1 89 ? -0.129 11.234 14.815 1.00 95.25 89 GLN A N 1
ATOM 712 C CA . GLN A 1 89 ? -0.699 12.380 14.100 1.00 95.25 89 GLN A CA 1
ATOM 713 C C . GLN A 1 89 ? 0.380 13.144 13.326 1.00 95.25 89 GLN A C 1
ATOM 715 O O . GLN A 1 89 ? 0.201 13.435 12.146 1.00 95.25 89 GLN A O 1
ATOM 720 N N . LYS A 1 90 ? 1.501 13.468 13.979 1.00 94.88 90 LYS A N 1
ATOM 721 C CA . LYS A 1 90 ? 2.563 14.265 13.360 1.00 94.88 90 LYS A CA 1
ATOM 722 C C . LYS A 1 90 ? 3.318 13.482 12.283 1.00 94.88 90 LYS A C 1
ATOM 724 O O . LYS A 1 90 ? 3.621 14.049 11.240 1.00 94.88 90 LYS A O 1
ATOM 729 N N . ALA A 1 91 ? 3.612 12.205 12.528 1.00 93.25 91 ALA A N 1
ATOM 730 C CA . ALA A 1 91 ? 4.393 11.370 11.618 1.00 93.25 91 ALA A CA 1
ATOM 731 C C . ALA A 1 91 ? 3.618 10.974 10.351 1.00 93.25 91 ALA A C 1
ATOM 733 O O . ALA A 1 91 ? 4.206 10.895 9.275 1.00 93.25 91 ALA A O 1
ATOM 734 N N . TYR A 1 92 ? 2.306 10.748 10.466 1.00 94.12 92 TYR A N 1
ATOM 735 C CA . TYR A 1 92 ? 1.487 10.235 9.363 1.00 94.12 92 TYR A CA 1
ATOM 736 C C . TYR A 1 92 ? 0.440 11.230 8.852 1.00 94.12 92 TYR A C 1
ATOM 738 O O . TYR A 1 92 ? -0.260 10.921 7.894 1.00 94.12 92 TYR A O 1
ATOM 746 N N . GLY A 1 93 ? 0.320 12.420 9.449 1.00 93.50 93 GLY A N 1
ATOM 747 C CA . GLY A 1 93 ? -0.621 13.453 8.998 1.00 93.50 93 GLY A CA 1
ATOM 748 C C . GLY A 1 93 ? -2.095 13.063 9.154 1.00 93.50 93 GLY A C 1
ATOM 749 O O . GLY A 1 93 ? -2.935 13.538 8.396 1.00 93.50 93 GLY A O 1
ATOM 750 N N . ILE A 1 94 ? -2.411 12.176 10.102 1.00 94.44 94 ILE A N 1
ATOM 751 C CA . ILE A 1 94 ? -3.779 11.707 10.376 1.00 94.44 94 ILE A CA 1
ATOM 752 C C . ILE A 1 94 ? -4.481 12.593 11.411 1.00 94.44 94 ILE A C 1
ATOM 754 O O . ILE A 1 94 ? -3.829 13.301 12.183 1.00 94.44 94 ILE A O 1
ATOM 758 N N . ALA A 1 95 ? -5.815 12.552 11.471 1.00 94.81 95 ALA A N 1
ATOM 759 C CA . ALA A 1 95 ? -6.544 13.309 12.486 1.00 94.81 95 ALA A CA 1
ATOM 760 C C . ALA A 1 95 ? -6.212 12.794 13.899 1.00 94.81 95 ALA A C 1
ATOM 762 O O . ALA A 1 95 ? -6.020 11.596 14.110 1.00 94.81 95 ALA A O 1
ATOM 763 N N . LEU A 1 96 ? -6.188 13.686 14.896 1.00 92.81 96 LEU A N 1
ATOM 764 C CA . LEU A 1 96 ? -5.881 13.293 16.277 1.00 92.81 96 LEU A CA 1
ATOM 765 C C . LEU A 1 96 ? -6.853 12.227 16.802 1.00 92.81 96 LEU A C 1
ATOM 767 O O . LEU A 1 96 ? -6.441 11.322 17.520 1.00 92.81 96 LEU A O 1
ATOM 771 N N . GLU A 1 97 ? -8.128 12.312 16.426 1.00 93.25 97 GLU A N 1
ATOM 772 C CA . GLU A 1 97 ? -9.134 11.316 16.805 1.00 93.25 97 GLU A CA 1
ATOM 773 C C . GLU A 1 97 ? -8.852 9.941 16.186 1.00 93.25 97 GLU A C 1
ATOM 775 O O . GLU A 1 97 ? -8.980 8.922 16.862 1.00 93.25 97 GLU A O 1
ATOM 780 N N . GLU A 1 98 ? -8.365 9.896 14.945 1.00 93.12 98 GLU A N 1
ATOM 781 C CA . GLU A 1 98 ? -7.934 8.647 14.307 1.00 93.12 98 GLU A CA 1
ATOM 782 C C . GLU A 1 98 ? -6.694 8.073 15.000 1.00 93.12 98 GLU A C 1
ATOM 784 O O . GLU A 1 98 ? -6.635 6.875 15.273 1.00 93.12 98 GLU A O 1
ATOM 789 N N . ALA A 1 99 ? -5.729 8.925 15.354 1.00 92.88 99 ALA A N 1
ATOM 790 C CA . ALA A 1 99 ? -4.538 8.509 16.086 1.00 92.88 99 ALA A CA 1
ATOM 791 C C . ALA A 1 99 ? -4.874 7.964 17.486 1.00 92.88 99 ALA A C 1
ATOM 793 O O . ALA A 1 99 ? -4.335 6.940 17.904 1.00 92.88 99 ALA A O 1
ATOM 794 N N . LYS A 1 100 ? -5.801 8.609 18.206 1.00 92.00 100 LYS A N 1
ATOM 795 C CA . LYS A 1 100 ? -6.312 8.116 19.494 1.00 92.00 100 LYS A CA 1
ATOM 796 C C . LYS A 1 100 ? -7.027 6.777 19.340 1.00 92.00 100 LYS A C 1
ATOM 798 O O . LYS A 1 100 ? -6.841 5.906 20.184 1.00 92.00 100 LYS A O 1
ATOM 803 N N . ALA A 1 101 ? -7.818 6.602 18.281 1.00 92.19 101 ALA A N 1
ATOM 804 C CA . ALA A 1 101 ? -8.501 5.342 18.011 1.00 92.19 101 ALA A CA 1
ATOM 805 C C . ALA A 1 101 ? -7.506 4.190 17.793 1.00 92.19 101 ALA A C 1
ATOM 807 O O . ALA A 1 101 ? -7.714 3.113 18.345 1.00 92.19 101 ALA A O 1
ATOM 808 N N . ILE A 1 102 ? -6.398 4.432 17.078 1.00 92.25 102 ILE A N 1
ATOM 809 C CA . ILE A 1 102 ? -5.318 3.445 16.893 1.00 92.25 102 ILE A CA 1
ATOM 810 C C . ILE A 1 102 ? -4.726 3.021 18.243 1.00 92.25 102 ILE A C 1
ATOM 812 O O . ILE A 1 102 ? -4.653 1.830 18.533 1.00 92.25 102 ILE A O 1
ATOM 816 N N . VAL A 1 103 ? -4.355 3.986 19.091 1.00 91.50 103 VAL A N 1
ATOM 817 C CA . VAL A 1 103 ? -3.771 3.701 20.415 1.00 91.50 103 VAL A CA 1
ATOM 818 C C . VAL A 1 103 ? -4.773 2.983 21.327 1.00 91.50 103 VAL A C 1
ATOM 820 O O . VAL A 1 103 ? -4.403 2.059 22.045 1.00 91.50 103 VAL A O 1
ATOM 823 N N . LYS A 1 104 ? -6.053 3.377 21.288 1.00 90.12 104 LYS A N 1
ATOM 824 C CA . LYS A 1 104 ? -7.122 2.763 22.090 1.00 90.12 104 LYS A CA 1
ATOM 825 C C . LYS A 1 104 ? -7.428 1.327 21.655 1.00 90.12 104 LYS A C 1
ATOM 827 O O . LYS A 1 104 ? -7.772 0.510 22.501 1.00 90.12 104 LYS A O 1
ATOM 832 N N . ALA A 1 105 ? -7.317 1.031 20.361 1.00 89.38 105 ALA A N 1
ATOM 833 C CA . ALA A 1 105 ? -7.518 -0.309 19.814 1.00 89.38 105 ALA A CA 1
ATOM 834 C C . ALA A 1 105 ? -6.321 -1.247 20.057 1.00 89.38 105 ALA A C 1
ATOM 836 O O . ALA A 1 105 ? -6.444 -2.453 19.859 1.00 89.38 105 ALA A O 1
ATOM 837 N N . CYS A 1 106 ? -5.165 -0.719 20.470 1.00 89.69 106 CYS A N 1
ATOM 838 C CA . CYS A 1 106 ? -3.990 -1.528 20.755 1.00 89.69 106 CYS A CA 1
ATOM 839 C C . CYS A 1 106 ? -4.164 -2.281 22.084 1.00 89.69 106 CYS A C 1
ATOM 841 O O . CYS A 1 106 ? -4.296 -1.624 23.115 1.00 89.69 106 CYS A O 1
ATOM 843 N N . PRO A 1 107 ? -4.072 -3.624 22.109 1.00 85.00 107 PRO A N 1
ATOM 844 C CA . PRO A 1 107 ? -4.260 -4.411 23.328 1.00 85.00 107 PRO A CA 1
ATOM 845 C C . PRO A 1 107 ? -3.155 -4.194 24.369 1.00 85.00 107 PRO A C 1
ATOM 847 O O . PRO A 1 107 ? -3.339 -4.539 25.526 1.00 85.00 107 PRO A O 1
ATOM 850 N N . VAL A 1 108 ? -2.006 -3.630 23.979 1.00 84.75 108 VAL A N 1
ATOM 851 C CA . VAL A 1 108 ? -0.905 -3.298 24.898 1.00 84.75 108 VAL A CA 1
ATOM 852 C C . VAL A 1 108 ? -1.125 -1.910 25.499 1.00 84.75 108 VAL A C 1
ATOM 854 O O . VAL A 1 108 ? -1.075 -1.717 26.712 1.00 84.75 108 VAL A O 1
ATOM 857 N N . CYS A 1 109 ? -1.419 -0.921 24.654 1.00 83.75 109 CYS A N 1
ATOM 858 C CA . CYS A 1 109 ? -1.555 0.465 25.091 1.00 83.75 109 CYS A CA 1
ATOM 859 C C . CYS A 1 109 ? -2.924 0.773 25.719 1.00 83.75 109 CYS A C 1
ATOM 861 O O . CYS A 1 109 ? -3.036 1.747 26.468 1.00 83.75 109 CYS A O 1
ATOM 863 N N . SER A 1 110 ? -3.963 -0.023 25.449 1.00 75.75 110 SER A N 1
ATOM 864 C CA . SER A 1 110 ? -5.315 0.183 25.983 1.00 75.75 110 SER A CA 1
ATOM 865 C C . SER A 1 110 ? -5.362 0.115 27.511 1.00 75.75 110 SER A C 1
ATOM 867 O O . SER A 1 110 ? -6.091 0.890 28.126 1.00 75.75 110 SER A O 1
ATOM 869 N N . TYR A 1 111 ? -4.555 -0.754 28.130 1.00 64.31 111 TYR A N 1
ATOM 870 C CA . TYR A 1 111 ? -4.517 -0.920 29.588 1.00 64.31 111 TYR A CA 1
ATOM 871 C C . TYR A 1 111 ? -3.688 0.157 30.303 1.00 64.31 111 TYR A C 1
ATOM 873 O O . TYR A 1 111 ? -3.965 0.475 31.456 1.00 64.31 111 TYR A O 1
ATOM 881 N N . HIS A 1 112 ? -2.719 0.776 29.621 1.00 61.06 112 HIS A N 1
ATOM 882 C CA . HIS A 1 112 ? -1.857 1.816 30.202 1.00 61.06 112 HIS A CA 1
ATOM 883 C C . HIS A 1 112 ? -2.436 3.239 30.108 1.00 61.06 112 HIS A C 1
ATOM 885 O O . HIS A 1 112 ? -2.003 4.137 30.829 1.00 61.06 112 HIS A O 1
ATOM 891 N N . ASN A 1 113 ? -3.443 3.466 29.259 1.00 51.97 113 ASN A N 1
ATOM 892 C CA . ASN A 1 113 ? -4.012 4.793 29.006 1.00 51.97 113 ASN A CA 1
ATOM 893 C C . ASN A 1 113 ? -5.164 5.198 29.952 1.00 51.97 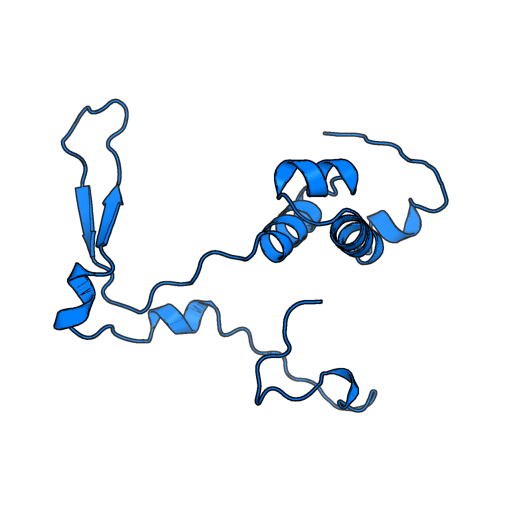113 ASN A C 1
ATOM 895 O O . ASN A 1 113 ? -5.934 6.096 29.616 1.00 51.97 113 ASN A O 1
ATOM 899 N N . GLN A 1 114 ? -5.253 4.637 31.167 1.00 50.62 114 GLN A N 1
ATOM 900 C CA . GLN A 1 114 ? -6.095 5.206 32.240 1.00 50.62 114 GLN A CA 1
ATOM 901 C C . GLN A 1 114 ? -5.493 6.476 32.890 1.00 50.62 114 GLN A C 1
ATOM 903 O O . GLN A 1 114 ? -5.893 6.862 33.983 1.00 50.62 114 GLN A O 1
ATOM 908 N N . GLY A 1 115 ? -4.571 7.170 32.210 1.00 47.09 115 GLY A N 1
ATOM 909 C CA . GLY A 1 115 ? -4.180 8.535 32.582 1.00 47.09 115 GLY A CA 1
ATOM 910 C C . GLY A 1 115 ? -2.688 8.815 32.718 1.00 47.09 115 GLY A C 1
ATOM 911 O O . GLY A 1 115 ? -2.343 9.919 33.127 1.00 47.09 115 GLY A O 1
ATOM 912 N N . ILE A 1 116 ? -1.786 7.895 32.365 1.00 44.41 116 ILE A N 1
ATOM 913 C CA . ILE A 1 116 ? -0.347 8.168 32.467 1.00 44.41 116 ILE A CA 1
ATOM 914 C C . ILE A 1 116 ? 0.268 8.174 31.071 1.00 44.41 116 ILE A C 1
ATOM 916 O O . ILE A 1 116 ? 0.644 7.148 30.511 1.00 44.41 116 ILE A O 1
ATOM 920 N N . GLY A 1 117 ? 0.358 9.380 30.507 1.00 44.50 117 GLY A N 1
ATOM 921 C CA . GLY A 1 117 ? 1.111 9.672 29.294 1.00 44.50 117 GLY A CA 1
ATOM 922 C C . GLY A 1 117 ? 2.614 9.532 29.520 1.00 44.50 117 GLY A C 1
ATOM 923 O O . GLY A 1 117 ? 3.332 10.527 29.521 1.00 44.50 117 GLY A O 1
ATOM 924 N N . LEU A 1 118 ? 3.099 8.305 29.693 1.00 40.78 118 LEU A N 1
ATOM 925 C CA . LEU A 1 118 ? 4.522 8.011 29.601 1.00 40.78 118 LEU A CA 1
ATOM 926 C C . LEU A 1 118 ? 4.848 7.724 28.140 1.00 40.78 118 LEU A C 1
ATOM 928 O O . LEU A 1 118 ? 4.774 6.601 27.651 1.00 40.78 118 LEU A O 1
ATOM 932 N N . GLY A 1 119 ? 5.185 8.800 27.430 1.00 44.66 119 GLY A N 1
ATOM 933 C CA . GLY A 1 119 ? 6.003 8.702 26.235 1.00 44.66 119 GLY A CA 1
ATOM 934 C C . GLY A 1 119 ? 7.382 8.206 26.642 1.00 44.66 119 GLY A C 1
ATOM 935 O O . GLY A 1 119 ? 8.249 9.008 26.965 1.00 44.66 119 GLY A O 1
ATOM 936 N N . LEU A 1 120 ? 7.572 6.894 26.641 1.00 38.59 120 LEU A N 1
ATOM 937 C CA . LEU A 1 120 ? 8.899 6.310 26.575 1.00 38.59 120 LEU A CA 1
ATOM 938 C C . LEU A 1 120 ? 9.082 5.846 25.140 1.00 38.59 120 LEU A C 1
ATOM 940 O O . LEU A 1 120 ? 8.653 4.766 24.751 1.00 38.59 120 LEU A O 1
ATOM 944 N N . GLY A 1 121 ? 9.651 6.753 24.346 1.00 39.66 121 GLY A N 1
ATOM 945 C CA . GLY A 1 121 ? 10.403 6.338 23.180 1.00 39.66 121 GLY A CA 1
ATOM 946 C C . GLY A 1 121 ? 11.585 5.516 23.675 1.00 39.66 121 GLY A C 1
ATOM 947 O O . GLY A 1 121 ? 12.400 6.011 24.455 1.00 39.66 121 GLY A O 1
ATOM 948 N N . VAL A 1 122 ? 11.618 4.265 23.247 1.00 35.56 122 VAL A N 1
ATOM 949 C CA . VAL A 1 122 ? 12.861 3.580 22.904 1.00 35.56 122 VAL A CA 1
ATOM 950 C C . VAL A 1 122 ? 12.972 3.608 21.391 1.00 35.56 122 VAL A C 1
ATOM 952 O O . VAL A 1 122 ? 11.922 3.410 20.735 1.00 35.56 122 VAL A O 1
#

Radius of gyrati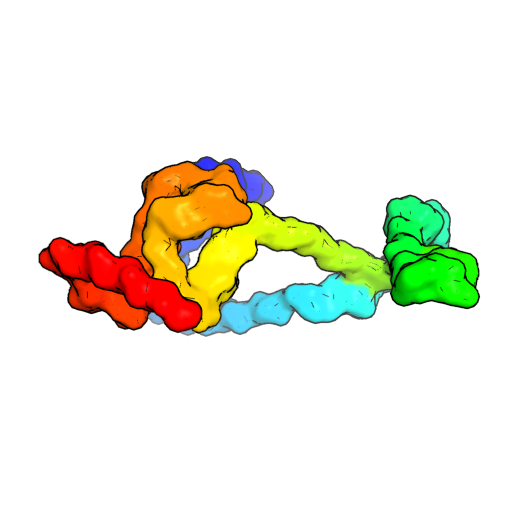on: 20.27 Å; Cα contacts (8 Å, |Δi|>4): 100; chains: 1; bounding box: 53×33×56 Å

Mea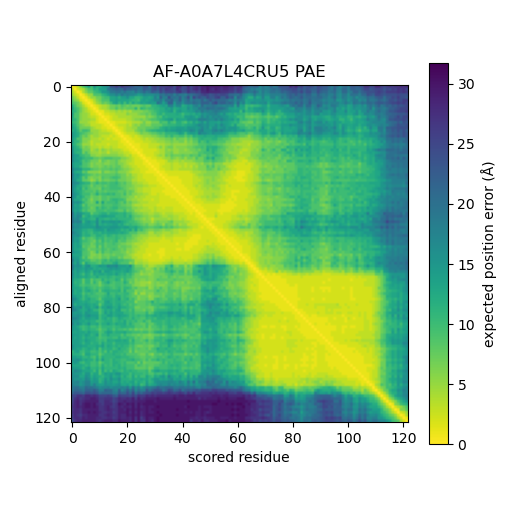n predicted aligned error: 10.59 Å

pLDDT: mean 84.4, std 15.7, range [35.56, 97.0]

InterPro domains:
  IPR003308 Integrase, N-terminal zinc-binding domain [PF02022] (74-109)
  IPR003308 Integrase, N-terminal zinc-binding domain [PS50876] (69-110)
  IPR017856 Integrase-like, N-terminal [G3DSA:1.10.10.200] (73-109)
  IPR017856 Integrase-like, N-terminal [SSF46919] (73-115)
  IPR043502 DNA/RNA polymerase superfamily [SSF56672] (2-65)

Solvent-accessible surface area (backbone atoms only — not comparable to full-atom values): 7886 Å² total; per-residue (Å²): 132,78,82,78,62,88,90,64,80,63,74,87,73,62,66,91,89,61,92,79,85,88,80,87,60,77,73,56,37,69,72,40,74,49,58,78,91,51,22,77,78,48,52,51,72,50,76,38,74,92,62,78,48,81,61,48,76,46,60,43,64,30,46,77,81,77,81,71,52,49,66,55,49,41,45,56,50,32,75,75,66,68,55,53,35,70,55,38,17,69,77,41,72,44,55,60,69,58,23,42,49,50,41,58,69,30,86,73,50,43,77,54,64,88,74,61,89,74,82,73,84,127

Secondary structure (DSSP, 8-state):
-PPPPTTSPPGGGS-TTS-------GGGGGGSBPPGGGGGGGEEEEPPGGGSSPPEEEE-SBPPPPPPPHHHHHHHHHHHH---HHHHHHHH---HHHHHHHHHH-TTHHHHTTT-------